Protein AF-A0A5D0USN9-F1 (afdb_monomer_lite)

pLDDT: mean 84.55, std 14.93, range [41.94, 97.5]

Sequence (74 aa):
MDSANGEWTPGDVAAMIGNPFYAVNIDPDLAVAHNPIISEEEWVAANARLIDDLGPEPYLRNLLAVLKGTYPRG

Secondary structure (DSSP, 8-state):
-----PPPPHHHHHHHHT-GGGTS---TTTS-----SS-HHHHHHHHHHHHHHH-HHHHHHHHHHHHTT-----

Structure (mmCIF, N/CA/C/O backbone):
data_AF-A0A5D0USN9-F1
#
_entry.id   AF-A0A5D0USN9-F1
#
loop_
_atom_site.group_PDB
_atom_site.id
_atom_site.type_symbol
_atom_site.label_atom_id
_atom_site.label_alt_id
_atom_site.label_comp_id
_atom_site.label_asym_id
_atom_site.label_entity_id
_atom_site.label_seq_id
_atom_site.pdbx_PDB_ins_code
_atom_site.Cartn_x
_atom_site.Cartn_y
_atom_site.Cartn_z
_atom_site.occupancy
_atom_site.B_iso_or_equiv
_atom_site.auth_seq_id
_atom_site.auth_comp_id
_atom_site.auth_asym_id
_atom_site.auth_atom_id
_atom_site.pdbx_PDB_model_num
ATOM 1 N N . MET A 1 1 ? -5.045 8.704 -33.304 1.00 42.84 1 MET A N 1
ATOM 2 C CA . MET A 1 1 ? -5.672 8.961 -31.993 1.00 42.84 1 MET A CA 1
ATOM 3 C C . MET A 1 1 ? -6.550 7.759 -31.723 1.00 42.84 1 MET A C 1
ATOM 5 O O . MET A 1 1 ? -7.706 7.778 -32.114 1.00 42.84 1 MET A O 1
ATOM 9 N N . ASP A 1 2 ? -5.964 6.701 -31.168 1.00 41.94 2 ASP A N 1
ATOM 10 C CA . ASP A 1 2 ? -6.703 5.506 -30.764 1.00 41.94 2 ASP A CA 1
ATOM 11 C C . ASP A 1 2 ? -6.942 5.604 -29.264 1.00 41.94 2 ASP A C 1
ATOM 13 O O . ASP A 1 2 ? -6.013 5.809 -28.479 1.00 41.94 2 ASP A O 1
ATOM 17 N N . SER A 1 3 ? -8.212 5.572 -28.886 1.00 46.34 3 SER A N 1
ATOM 18 C CA . SER A 1 3 ? -8.666 5.688 -27.511 1.00 46.34 3 SER A CA 1
ATOM 19 C C . SER A 1 3 ? -8.088 4.545 -26.678 1.00 46.34 3 SER A C 1
ATOM 21 O O . SER A 1 3 ? -8.398 3.380 -26.912 1.00 46.34 3 SER A O 1
ATOM 23 N N . ALA A 1 4 ? -7.269 4.888 -25.686 1.00 52.50 4 ALA A N 1
ATOM 24 C CA . ALA A 1 4 ? -6.776 3.997 -24.642 1.00 52.50 4 ALA A CA 1
ATOM 25 C C . ALA A 1 4 ? -7.904 3.583 -23.673 1.00 52.50 4 ALA A C 1
ATOM 27 O O . ALA A 1 4 ? -7.807 3.787 -22.468 1.00 52.50 4 ALA A O 1
ATOM 28 N N . ASN A 1 5 ? -8.990 3.015 -24.195 1.00 55.06 5 ASN A N 1
ATOM 29 C CA . ASN A 1 5 ? -10.062 2.429 -23.398 1.00 55.06 5 ASN A CA 1
ATOM 30 C C . ASN A 1 5 ? -9.767 0.934 -23.232 1.00 55.06 5 ASN A C 1
ATOM 32 O O . ASN A 1 5 ? -10.452 0.089 -23.801 1.00 55.06 5 ASN A O 1
ATOM 36 N N . GLY A 1 6 ? -8.687 0.614 -22.514 1.00 57.91 6 GLY A N 1
ATOM 37 C CA . GLY A 1 6 ? -8.484 -0.740 -22.004 1.00 57.91 6 GLY A CA 1
ATOM 38 C C . GLY A 1 6 ? -9.515 -0.996 -20.910 1.00 57.91 6 GLY A C 1
ATOM 39 O O . GLY A 1 6 ? -9.638 -0.182 -19.995 1.00 57.91 6 GLY A O 1
ATOM 40 N N . GLU A 1 7 ? -10.294 -2.068 -21.034 1.00 67.94 7 GLU A N 1
ATOM 41 C CA . GLU A 1 7 ? -11.241 -2.480 -19.997 1.00 67.94 7 GLU A CA 1
ATOM 42 C C . GLU A 1 7 ? -10.506 -2.628 -18.660 1.00 67.94 7 GLU A C 1
ATOM 44 O O . GLU A 1 7 ? -9.471 -3.287 -18.579 1.00 67.94 7 GLU A O 1
ATOM 49 N N . TRP A 1 8 ? -11.027 -1.980 -17.619 1.00 60.72 8 TRP A N 1
ATOM 50 C CA . TRP A 1 8 ? -10.513 -2.131 -16.263 1.00 60.72 8 TRP A CA 1
ATOM 51 C C . TRP A 1 8 ? -10.693 -3.576 -15.805 1.00 60.72 8 TRP A C 1
ATOM 53 O O . TRP A 1 8 ? -11.816 -4.082 -15.768 1.00 60.72 8 TRP A O 1
ATOM 63 N N . THR A 1 9 ? -9.604 -4.227 -15.409 1.00 72.06 9 THR A N 1
ATOM 64 C CA . THR A 1 9 ? -9.664 -5.547 -14.781 1.00 72.06 9 THR A CA 1
ATOM 65 C C . THR A 1 9 ? -9.856 -5.411 -13.264 1.00 72.06 9 THR A C 1
ATOM 67 O O . THR A 1 9 ? -9.478 -4.396 -12.671 1.00 72.06 9 THR A O 1
ATOM 70 N N . PRO A 1 10 ? -10.385 -6.440 -12.575 1.00 71.81 10 PRO A N 1
ATOM 71 C CA . PRO A 1 10 ? -10.364 -6.481 -11.111 1.00 71.81 10 PRO A CA 1
ATOM 72 C C . PRO A 1 10 ? -8.948 -6.323 -10.528 1.00 71.81 10 PRO A C 1
ATOM 74 O O . PRO A 1 10 ? -8.782 -5.756 -9.448 1.00 71.81 10 PRO A O 1
ATOM 77 N N . GLY A 1 11 ? -7.925 -6.772 -11.268 1.00 71.25 11 GLY A N 1
ATOM 78 C CA . GLY A 1 11 ? -6.518 -6.577 -10.925 1.00 71.25 11 GLY A CA 1
ATOM 79 C C . GLY A 1 11 ? -6.102 -5.105 -10.929 1.00 71.25 11 GLY A C 1
ATOM 80 O O . GLY A 1 11 ? -5.425 -4.674 -9.999 1.00 71.25 11 GLY A O 1
ATOM 81 N N . ASP A 1 12 ? -6.575 -4.316 -11.897 1.00 69.06 12 ASP A N 1
ATOM 82 C CA . ASP A 1 12 ? -6.306 -2.873 -11.973 1.00 69.06 12 ASP A CA 1
ATOM 83 C C . ASP A 1 12 ? -6.940 -2.114 -10.796 1.00 69.06 12 ASP A C 1
ATOM 85 O O . ASP A 1 12 ? -6.318 -1.220 -10.216 1.00 69.06 12 ASP A O 1
ATOM 89 N N . VAL A 1 13 ? -8.148 -2.515 -10.378 1.00 73.56 13 VAL A N 1
ATOM 90 C CA . VAL A 1 13 ? -8.818 -1.951 -9.192 1.00 73.56 13 VAL A CA 1
ATOM 91 C C . VAL A 1 13 ? -8.036 -2.272 -7.920 1.00 73.56 13 VAL A C 1
ATOM 93 O O . VAL A 1 13 ? -7.732 -1.366 -7.143 1.00 73.56 13 VAL A O 1
ATOM 96 N N . ALA A 1 14 ? -7.676 -3.541 -7.709 1.00 74.88 14 ALA A N 1
ATOM 97 C CA . ALA A 1 14 ? -6.918 -3.964 -6.532 1.00 74.88 14 ALA A CA 1
ATOM 98 C C . ALA A 1 14 ? -5.535 -3.294 -6.471 1.00 74.88 14 ALA A C 1
ATOM 100 O O . ALA A 1 14 ? -5.088 -2.878 -5.405 1.00 74.88 14 ALA A O 1
ATOM 101 N N . ALA A 1 15 ? -4.884 -3.129 -7.624 1.00 74.88 15 ALA A N 1
ATOM 102 C CA . ALA A 1 15 ? -3.613 -2.430 -7.763 1.00 74.88 15 ALA A CA 1
ATOM 103 C C . ALA A 1 15 ? -3.722 -0.938 -7.396 1.00 74.88 15 ALA A C 1
ATOM 105 O O . ALA A 1 15 ? -2.848 -0.401 -6.715 1.00 74.88 15 ALA A O 1
ATOM 106 N N . MET A 1 16 ? -4.804 -0.263 -7.796 1.00 79.75 16 MET A N 1
ATOM 107 C CA . MET A 1 16 ? -5.034 1.131 -7.414 1.00 79.75 16 MET A CA 1
ATOM 108 C C . MET A 1 16 ? -5.296 1.275 -5.909 1.00 79.75 16 MET A C 1
ATOM 110 O O . MET A 1 16 ? -4.721 2.161 -5.278 1.00 79.75 16 MET A O 1
ATOM 114 N N . ILE A 1 17 ? -6.113 0.391 -5.326 1.00 85.00 17 ILE A N 1
ATOM 115 C CA . ILE A 1 17 ? -6.419 0.390 -3.884 1.00 85.00 17 ILE A CA 1
ATOM 116 C C . ILE A 1 17 ? -5.160 0.097 -3.054 1.00 85.00 17 ILE A C 1
ATOM 118 O O . ILE A 1 17 ? -4.939 0.723 -2.019 1.00 85.00 17 ILE A O 1
ATOM 122 N N . GLY A 1 18 ? -4.307 -0.812 -3.526 1.00 88.88 18 GLY A N 1
ATOM 123 C CA . GLY A 1 18 ? -3.073 -1.194 -2.848 1.00 88.88 18 GLY A CA 1
ATOM 124 C C . GLY A 1 18 ? -1.942 -0.175 -2.923 1.00 88.88 18 GLY A C 1
ATOM 125 O O . GLY A 1 18 ? -0.911 -0.388 -2.301 1.00 88.88 18 GLY A O 1
ATOM 126 N N . ASN A 1 19 ? -2.070 0.932 -3.656 1.00 92.88 19 ASN A N 1
ATOM 127 C CA . ASN A 1 19 ? -0.973 1.891 -3.772 1.00 92.88 19 ASN A CA 1
ATOM 128 C C . ASN A 1 19 ? -0.883 2.805 -2.527 1.00 92.88 19 ASN A C 1
ATOM 130 O O . ASN A 1 19 ? -1.798 3.605 -2.316 1.00 92.88 19 ASN A O 1
ATOM 134 N N . PRO A 1 20 ? 0.207 2.769 -1.732 1.00 93.94 20 PRO A N 1
ATOM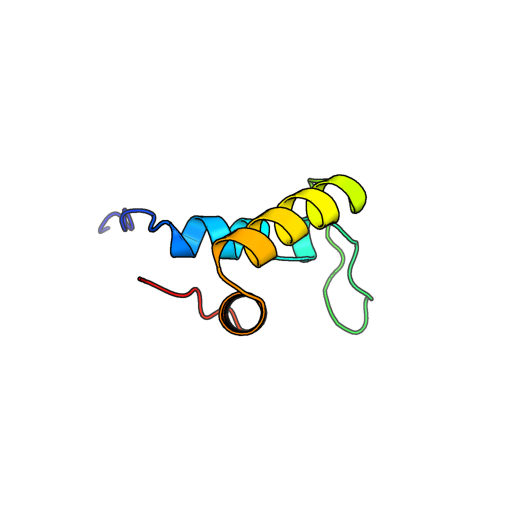 135 C CA . PRO A 1 20 ? 0.345 3.622 -0.547 1.00 93.94 20 PRO A CA 1
ATOM 136 C C . PRO A 1 20 ? 0.479 5.117 -0.879 1.00 93.94 20 PRO A C 1
ATOM 138 O O . PRO A 1 20 ? 0.225 5.950 -0.014 1.00 93.94 20 PRO A O 1
ATOM 141 N N . PHE A 1 21 ? 0.802 5.475 -2.130 1.00 93.19 21 PHE A N 1
ATOM 142 C CA . PHE A 1 21 ? 0.862 6.867 -2.602 1.00 93.19 21 PHE A CA 1
ATOM 143 C C . PHE A 1 21 ? -0.437 7.647 -2.346 1.00 93.19 21 PHE A C 1
ATOM 145 O O . PHE A 1 21 ? -0.426 8.864 -2.195 1.00 93.19 21 PHE A O 1
ATOM 152 N N . TYR A 1 22 ? -1.582 6.963 -2.300 1.00 92.31 22 TYR A N 1
ATOM 153 C CA . TYR A 1 22 ? -2.864 7.619 -2.054 1.00 92.31 22 TYR A CA 1
ATOM 154 C C . TYR A 1 22 ? -3.171 7.844 -0.570 1.00 92.31 22 TYR A C 1
ATOM 156 O O . TYR A 1 22 ? -4.111 8.584 -0.282 1.00 92.31 22 TYR A O 1
ATOM 164 N N . ALA A 1 23 ? -2.404 7.241 0.343 1.00 95.69 23 ALA A N 1
ATOM 165 C CA . ALA A 1 23 ? -2.736 7.140 1.765 1.00 95.69 23 ALA A CA 1
ATOM 166 C C . ALA A 1 23 ? -1.764 7.870 2.698 1.00 95.69 23 ALA A C 1
ATOM 168 O O . ALA A 1 23 ? -2.170 8.370 3.744 1.00 95.69 23 ALA A O 1
ATOM 169 N N . VAL A 1 24 ? -0.486 7.946 2.326 1.00 94.56 24 VAL A N 1
ATOM 170 C CA . VAL A 1 24 ? 0.564 8.574 3.138 1.00 94.56 24 VAL A CA 1
ATOM 171 C C . VAL A 1 24 ? 1.396 9.512 2.283 1.00 94.56 24 VAL A C 1
ATOM 173 O O . VAL A 1 24 ? 1.541 9.286 1.088 1.00 94.56 24 VAL A O 1
ATOM 176 N N . ASN A 1 25 ? 1.981 10.543 2.892 1.00 94.12 25 ASN A N 1
ATOM 177 C CA . ASN A 1 25 ? 3.036 11.301 2.228 1.00 94.12 25 ASN A CA 1
ATOM 178 C C . ASN A 1 25 ? 4.337 10.504 2.363 1.00 94.12 25 ASN A C 1
ATOM 180 O O . ASN A 1 25 ? 4.946 10.481 3.433 1.00 94.12 25 ASN A O 1
ATOM 184 N N . ILE A 1 26 ? 4.693 9.778 1.305 1.00 94.12 26 ILE A N 1
ATOM 185 C CA . ILE A 1 26 ? 5.903 8.949 1.268 1.00 94.12 26 ILE A CA 1
ATOM 186 C C . ILE A 1 26 ? 7.134 9.826 1.533 1.00 94.12 26 ILE A C 1
ATOM 188 O O . ILE A 1 26 ? 7.197 10.969 1.079 1.00 94.12 26 ILE A O 1
ATOM 192 N N . ASP A 1 27 ? 8.099 9.267 2.266 1.00 95.56 27 ASP A N 1
ATOM 193 C CA . ASP A 1 27 ? 9.350 9.940 2.608 1.00 95.56 27 ASP A CA 1
ATOM 194 C C . ASP A 1 27 ? 9.990 10.625 1.375 1.00 95.56 27 ASP A C 1
ATOM 196 O O . ASP A 1 27 ? 10.041 10.009 0.301 1.00 95.56 27 ASP A O 1
ATOM 200 N N . PRO A 1 28 ? 10.473 11.879 1.496 1.00 94.62 28 PRO A N 1
ATOM 201 C CA . PRO A 1 28 ? 11.064 12.624 0.384 1.00 94.62 28 PRO A CA 1
ATOM 202 C C . PRO A 1 28 ? 12.245 11.940 -0.318 1.00 94.62 28 PRO A C 1
ATOM 204 O O . PRO A 1 28 ? 12.484 12.225 -1.492 1.00 94.62 28 PRO A O 1
ATOM 207 N N . ASP A 1 29 ? 12.969 11.038 0.355 1.00 96.50 29 ASP A N 1
ATOM 208 C CA . ASP A 1 29 ? 14.054 10.262 -0.263 1.00 96.50 29 ASP A CA 1
ATOM 209 C C . ASP A 1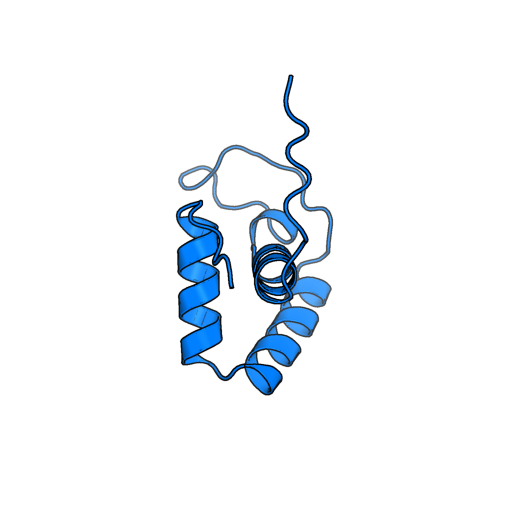 29 ? 13.526 9.179 -1.226 1.00 96.50 29 ASP A C 1
ATOM 211 O O . ASP A 1 29 ? 14.271 8.650 -2.056 1.00 96.50 29 ASP A O 1
ATOM 215 N N . LEU A 1 30 ? 12.236 8.843 -1.132 1.00 91.62 30 LEU A N 1
ATOM 216 C CA . LEU A 1 30 ? 11.579 7.781 -1.896 1.00 91.62 30 LEU A CA 1
ATOM 217 C C . LEU A 1 30 ? 10.581 8.313 -2.933 1.00 91.62 30 LEU A C 1
ATOM 219 O O . LEU A 1 30 ? 10.348 7.645 -3.943 1.00 91.62 30 LEU A O 1
ATOM 223 N N . ALA A 1 31 ? 9.982 9.485 -2.710 1.00 92.56 31 ALA A N 1
ATOM 224 C CA . ALA A 1 31 ? 9.017 10.071 -3.634 1.00 92.56 31 ALA A CA 1
ATOM 225 C C . ALA A 1 31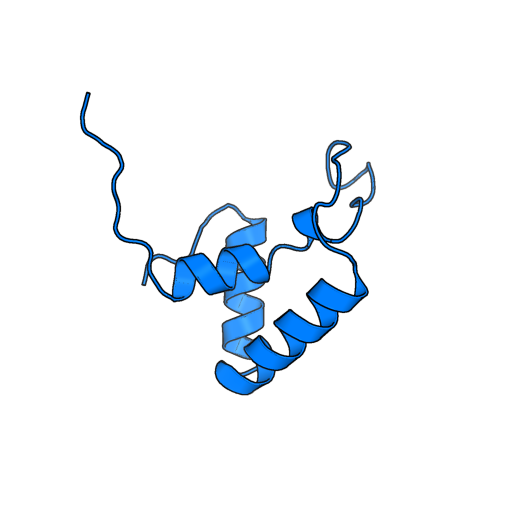 ? 9.003 11.604 -3.599 1.00 92.56 31 ALA A C 1
ATOM 227 O O . ALA A 1 31 ? 9.297 12.240 -2.591 1.00 92.56 31 ALA A O 1
ATOM 228 N N . VAL A 1 32 ? 8.571 12.211 -4.708 1.00 92.19 32 VAL A N 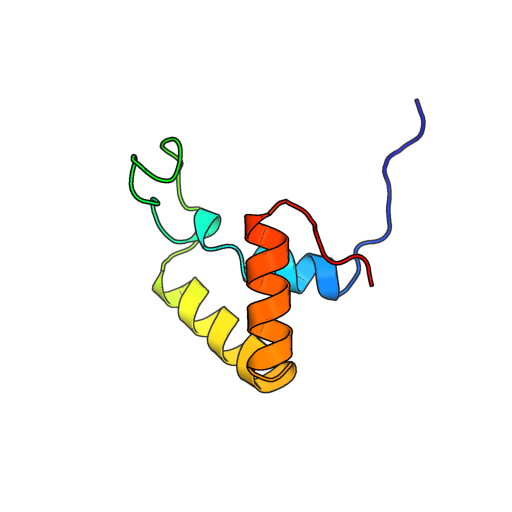1
ATOM 229 C CA . VAL A 1 32 ? 8.227 13.639 -4.722 1.00 92.19 32 VAL A CA 1
ATOM 230 C C . VAL A 1 32 ? 7.003 13.899 -3.842 1.00 92.19 32 VAL A C 1
ATOM 232 O O . VAL A 1 32 ? 6.104 13.059 -3.755 1.00 92.19 32 VAL A O 1
ATOM 235 N N . ALA A 1 33 ? 6.945 15.083 -3.227 1.00 91.00 33 ALA A N 1
ATOM 236 C CA . ALA A 1 33 ? 5.806 15.492 -2.411 1.00 91.00 33 ALA A CA 1
ATOM 237 C C . ALA A 1 33 ? 4.489 15.382 -3.196 1.00 91.00 33 ALA A C 1
ATOM 239 O O . ALA A 1 33 ? 4.377 15.843 -4.335 1.00 91.00 33 ALA A O 1
ATOM 240 N N . HIS A 1 34 ? 3.491 14.780 -2.562 1.00 91.12 34 HIS A N 1
ATOM 241 C CA . HIS A 1 34 ? 2.166 14.544 -3.123 1.00 91.12 34 HIS A CA 1
ATOM 242 C C . HIS A 1 34 ? 1.109 14.706 -2.037 1.00 91.12 34 HIS A C 1
ATOM 244 O O . HIS A 1 34 ? 1.416 14.732 -0.845 1.00 91.12 34 HIS A O 1
ATOM 250 N N . ASN A 1 35 ? -0.144 14.858 -2.464 1.00 90.44 35 ASN A N 1
ATOM 251 C CA . ASN A 1 35 ? -1.268 14.983 -1.552 1.00 90.44 35 ASN A CA 1
ATOM 252 C C . ASN A 1 35 ? -2.031 13.652 -1.501 1.00 90.44 35 ASN A C 1
ATOM 254 O O . ASN A 1 35 ? -2.619 13.278 -2.522 1.00 90.44 35 ASN A O 1
ATOM 258 N N . PRO A 1 36 ? -2.037 12.948 -0.355 1.00 93.19 36 PRO A N 1
ATOM 259 C CA . PRO A 1 36 ? -2.893 11.787 -0.153 1.00 93.19 36 PRO A CA 1
ATOM 260 C C . PRO A 1 36 ? -4.366 12.147 -0.381 1.00 93.19 36 PRO A C 1
ATOM 262 O O . PRO A 1 36 ? -4.799 13.265 -0.093 1.00 93.19 36 PRO A O 1
ATOM 265 N N . ILE A 1 37 ? -5.131 11.200 -0.921 1.00 93.31 37 ILE A N 1
ATOM 266 C CA . ILE A 1 37 ? -6.556 11.377 -1.250 1.00 93.31 37 ILE A CA 1
ATOM 267 C C . ILE A 1 37 ? -7.473 10.479 -0.416 1.00 93.31 37 ILE A C 1
ATOM 269 O O . ILE A 1 37 ? -8.687 10.665 -0.454 1.00 93.31 37 ILE A O 1
ATOM 273 N N . ILE A 1 38 ? -6.903 9.536 0.338 1.00 94.25 38 ILE A N 1
ATOM 274 C CA . ILE A 1 38 ? -7.592 8.735 1.354 1.00 94.25 38 ILE A CA 1
ATOM 275 C C . ILE A 1 38 ? -6.775 8.740 2.648 1.00 94.25 38 ILE A C 1
ATOM 277 O O . ILE A 1 38 ? -5.574 9.012 2.618 1.00 94.25 38 ILE A O 1
ATOM 281 N N . SER A 1 39 ? -7.407 8.464 3.788 1.00 95.56 39 SER A N 1
ATOM 282 C CA . SER A 1 39 ? -6.672 8.353 5.052 1.00 95.56 39 SER A CA 1
ATOM 283 C C . SER A 1 39 ? -5.876 7.046 5.143 1.00 95.56 39 SER A C 1
ATOM 285 O O . SER A 1 39 ? -6.230 6.036 4.530 1.00 95.56 39 SER A O 1
ATOM 287 N N . GLU A 1 40 ? -4.818 7.054 5.958 1.00 96.06 40 GLU A N 1
ATOM 288 C CA . GLU A 1 40 ? -4.031 5.856 6.272 1.00 96.06 40 GLU A CA 1
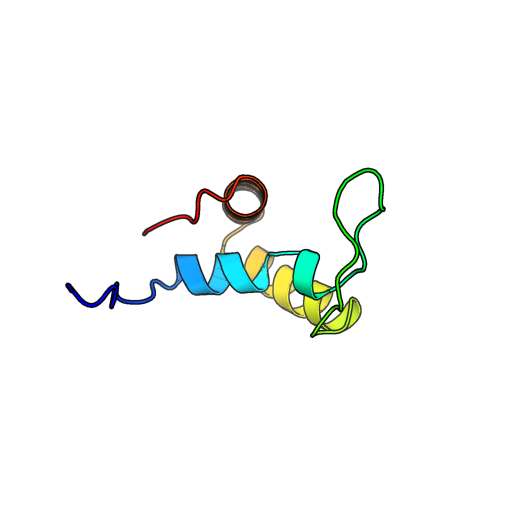ATOM 289 C C . GLU A 1 40 ? -4.915 4.724 6.825 1.00 96.06 40 GLU A C 1
ATOM 291 O O . GLU A 1 40 ? -4.822 3.589 6.368 1.00 96.06 40 GLU A O 1
ATOM 296 N N . GLU A 1 41 ? -5.850 5.040 7.724 1.00 97.50 41 GLU A N 1
ATOM 297 C CA . GLU A 1 41 ? -6.777 4.068 8.322 1.00 97.50 41 GLU A CA 1
ATOM 298 C C . GLU A 1 41 ? -7.725 3.433 7.290 1.00 97.50 41 GL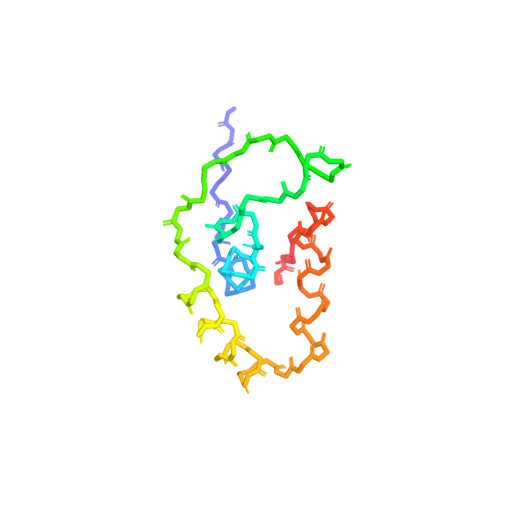U A C 1
ATOM 300 O O . GLU A 1 41 ? -7.934 2.217 7.285 1.00 97.50 41 GLU A O 1
ATOM 305 N N . GLU A 1 42 ? -8.285 4.231 6.374 1.00 95.94 42 GLU A N 1
ATOM 306 C CA . GLU A 1 42 ? -9.132 3.717 5.288 1.00 95.94 42 GLU A CA 1
ATOM 307 C C . GLU A 1 42 ? -8.341 2.808 4.347 1.00 95.94 42 GLU A C 1
ATOM 309 O O . GLU A 1 42 ? -8.841 1.758 3.930 1.00 95.94 42 GLU A O 1
ATOM 314 N N . TRP A 1 43 ? -7.094 3.179 4.047 1.00 96.56 43 TRP A N 1
ATOM 315 C CA . TRP A 1 43 ? -6.198 2.363 3.238 1.00 96.56 43 TRP A CA 1
ATOM 316 C C . TRP A 1 43 ? -5.869 1.039 3.934 1.00 96.56 43 TRP A C 1
ATOM 318 O O . TRP A 1 43 ? -5.973 -0.016 3.307 1.00 96.56 43 TRP A O 1
ATOM 328 N N . VAL A 1 44 ? -5.542 1.054 5.230 1.00 97.44 44 VAL A N 1
ATOM 329 C CA . VAL A 1 44 ? -5.271 -0.167 6.010 1.00 97.44 44 VAL A CA 1
ATOM 330 C C . VAL A 1 44 ? -6.493 -1.084 6.020 1.00 97.44 44 VAL A C 1
ATOM 332 O O . VAL A 1 44 ? -6.369 -2.275 5.729 1.00 97.44 44 VAL A O 1
ATOM 335 N N . ALA A 1 45 ? -7.687 -0.543 6.279 1.00 97.00 45 ALA A N 1
ATOM 336 C CA . ALA A 1 45 ? -8.921 -1.324 6.303 1.00 97.00 45 ALA A CA 1
ATOM 337 C C . ALA A 1 45 ? -9.258 -1.948 4.936 1.00 97.00 45 ALA A C 1
ATOM 339 O O . ALA A 1 45 ? -9.711 -3.094 4.872 1.00 97.00 45 ALA A O 1
ATOM 340 N N . ALA A 1 46 ? -9.039 -1.219 3.837 1.00 94.81 46 ALA A N 1
ATOM 341 C CA . ALA A 1 46 ? -9.255 -1.735 2.488 1.00 94.81 46 ALA A CA 1
ATOM 342 C C . ALA A 1 46 ? -8.256 -2.847 2.133 1.00 94.81 46 ALA A C 1
ATOM 344 O O . ALA A 1 46 ? -8.645 -3.884 1.596 1.00 94.81 46 ALA A O 1
ATOM 345 N N . ASN A 1 47 ? -6.981 -2.663 2.477 1.00 95.56 47 ASN A N 1
ATOM 346 C CA . ASN A 1 47 ? -5.934 -3.629 2.161 1.00 95.56 47 ASN A CA 1
ATOM 347 C C . ASN A 1 47 ? -6.000 -4.890 3.025 1.00 95.56 47 ASN A C 1
ATOM 349 O O . ASN A 1 47 ? -5.731 -5.974 2.515 1.00 95.56 47 ASN A O 1
ATOM 353 N N . ALA A 1 48 ? -6.450 -4.791 4.279 1.00 97.19 48 ALA A N 1
ATOM 354 C CA . ALA A 1 48 ? -6.765 -5.966 5.091 1.00 97.19 48 ALA A CA 1
ATOM 355 C C . ALA A 1 48 ? -7.813 -6.861 4.404 1.00 97.19 48 ALA A C 1
ATOM 357 O O . ALA A 1 48 ? -7.598 -8.062 4.269 1.00 97.19 48 ALA A O 1
ATOM 358 N N . ARG A 1 49 ? -8.890 -6.268 3.867 1.00 95.38 49 ARG A N 1
ATOM 359 C CA . ARG A 1 49 ? -9.915 -7.012 3.110 1.00 95.38 49 ARG A CA 1
ATOM 360 C C . ARG A 1 49 ? -9.357 -7.631 1.827 1.00 95.38 49 ARG A C 1
ATOM 362 O O . ARG A 1 49 ? -9.643 -8.784 1.537 1.00 95.38 49 ARG A O 1
ATOM 369 N N . LEU A 1 50 ? -8.518 -6.904 1.083 1.00 92.81 50 LEU A N 1
ATOM 370 C CA . LEU A 1 50 ? -7.868 -7.453 -0.115 1.00 92.81 50 LEU A CA 1
ATOM 371 C C . LEU A 1 50 ? -6.934 -8.626 0.204 1.00 92.81 50 LEU A C 1
ATOM 373 O O . LEU A 1 50 ? -6.845 -9.562 -0.588 1.00 92.81 50 LEU A O 1
ATOM 377 N N . ILE A 1 51 ? -6.235 -8.586 1.340 1.00 95.12 51 ILE A N 1
ATOM 378 C CA . ILE A 1 51 ? -5.402 -9.699 1.807 1.00 95.12 51 ILE A CA 1
ATOM 379 C C . ILE A 1 51 ? -6.271 -10.912 2.152 1.00 95.12 51 ILE A C 1
ATOM 381 O O . ILE A 1 51 ? -5.893 -12.025 1.786 1.00 95.12 51 ILE A O 1
ATOM 385 N N . ASP A 1 52 ? -7.421 -10.711 2.802 1.00 96.06 52 ASP A N 1
ATOM 386 C CA . ASP A 1 52 ? -8.368 -11.791 3.112 1.00 96.06 52 ASP A CA 1
ATOM 387 C C . ASP A 1 52 ? -8.930 -12.442 1.833 1.00 96.06 52 ASP A C 1
ATOM 389 O O . ASP A 1 52 ? -9.044 -13.667 1.765 1.00 96.06 52 ASP A O 1
ATOM 393 N N . ASP A 1 53 ? -9.217 -11.643 0.800 1.00 90.94 53 ASP A N 1
ATOM 394 C CA . ASP A 1 53 ? -9.799 -12.113 -0.464 1.00 90.94 53 ASP A CA 1
ATOM 395 C C . ASP A 1 53 ? -8.775 -12.796 -1.394 1.00 90.94 53 ASP A C 1
ATOM 397 O O . ASP A 1 53 ? -9.075 -13.811 -2.026 1.00 90.94 53 ASP A O 1
ATOM 401 N N . LEU A 1 54 ? -7.564 -12.236 -1.518 1.00 88.44 54 LEU A N 1
ATOM 402 C CA . LEU A 1 54 ? -6.537 -12.690 -2.471 1.00 88.44 54 LEU A CA 1
ATOM 403 C C . LEU A 1 54 ? -5.520 -13.657 -1.857 1.00 88.44 54 LEU A C 1
ATOM 405 O O . LEU A 1 54 ? -4.861 -14.414 -2.574 1.00 88.44 54 LEU A O 1
ATOM 409 N N . GLY A 1 55 ? -5.342 -13.592 -0.541 1.00 92.50 55 GLY A N 1
ATOM 410 C CA . GLY A 1 55 ? -4.202 -14.158 0.161 1.00 92.50 55 GLY A CA 1
ATOM 411 C C . GLY A 1 55 ? -2.971 -13.233 0.163 1.00 92.50 55 GLY A C 1
ATOM 412 O O . GLY A 1 55 ? -2.804 -12.366 -0.703 1.00 92.50 55 GLY A O 1
ATOM 413 N N . PRO A 1 56 ? -2.051 -13.433 1.125 1.00 95.25 56 PRO A N 1
ATOM 414 C CA . PRO A 1 56 ? -0.949 -12.505 1.378 1.00 95.25 56 PRO A CA 1
ATOM 415 C C . PRO A 1 56 ? 0.097 -12.466 0.257 1.00 95.25 56 PRO A C 1
ATOM 417 O O . PRO A 1 56 ? 0.591 -11.392 -0.081 1.00 95.25 56 PRO A O 1
ATOM 420 N N . GLU A 1 57 ? 0.452 -13.608 -0.343 1.00 95.31 57 GLU A N 1
ATOM 421 C CA . GLU A 1 57 ? 1.466 -13.629 -1.406 1.00 95.31 57 GLU A CA 1
ATOM 422 C C . GLU A 1 57 ? 0.979 -12.935 -2.693 1.00 95.31 57 GLU A C 1
ATOM 424 O O . GLU A 1 57 ? 1.685 -12.035 -3.161 1.00 95.31 57 GLU A O 1
ATOM 429 N N . PRO A 1 58 ? -0.206 -13.256 -3.255 1.00 90.50 58 PRO A N 1
ATOM 430 C CA . PRO A 1 58 ? -0.732 -12.540 -4.418 1.00 90.50 58 PRO A CA 1
ATOM 431 C C . PRO A 1 58 ? -0.873 -11.034 -4.176 1.00 90.50 58 PRO A C 1
ATOM 433 O O . PRO A 1 58 ? -0.476 -10.235 -5.026 1.00 90.50 58 PRO A O 1
ATOM 436 N N . TYR A 1 59 ? -1.346 -10.640 -2.991 1.00 92.12 59 TYR A N 1
ATOM 437 C CA . TYR A 1 59 ? -1.433 -9.237 -2.594 1.00 92.12 59 TYR A CA 1
ATOM 438 C C . TYR A 1 59 ? -0.066 -8.531 -2.637 1.00 92.12 59 TYR A C 1
ATOM 440 O O . TYR A 1 59 ? 0.084 -7.503 -3.300 1.00 92.12 59 TYR A O 1
ATOM 448 N N . LEU A 1 60 ? 0.963 -9.102 -1.998 1.00 93.38 60 LEU A N 1
ATOM 449 C CA . LEU A 1 60 ? 2.305 -8.508 -1.976 1.00 93.38 60 LEU A CA 1
ATOM 450 C C . LEU A 1 60 ? 2.928 -8.430 -3.376 1.00 93.38 60 LEU A C 1
ATOM 452 O O . LEU A 1 60 ? 3.617 -7.460 -3.694 1.00 93.38 60 LEU A O 1
ATOM 456 N N . ARG A 1 61 ? 2.678 -9.421 -4.241 1.00 91.94 61 ARG A N 1
ATOM 457 C CA . ARG A 1 61 ? 3.130 -9.382 -5.641 1.00 91.94 61 ARG A CA 1
ATOM 458 C C . ARG A 1 61 ? 2.477 -8.233 -6.406 1.00 91.94 61 ARG A C 1
ATOM 460 O O . ARG A 1 61 ? 3.192 -7.521 -7.110 1.00 91.94 61 ARG A O 1
ATOM 467 N N . ASN A 1 62 ? 1.176 -8.016 -6.220 1.00 89.12 62 ASN A N 1
ATOM 468 C CA . ASN A 1 62 ? 0.449 -6.903 -6.833 1.00 89.12 62 ASN A CA 1
ATOM 469 C C . ASN A 1 62 ? 0.956 -5.549 -6.328 1.00 89.12 62 ASN A C 1
ATOM 471 O O . ASN A 1 62 ? 1.245 -4.671 -7.139 1.00 89.12 62 ASN A O 1
ATOM 475 N N . LEU A 1 63 ? 1.162 -5.404 -5.015 1.00 91.69 63 LEU A N 1
ATOM 476 C CA . LEU A 1 63 ? 1.749 -4.201 -4.421 1.00 91.69 63 LEU A CA 1
ATOM 477 C C . LEU A 1 63 ? 3.122 -3.880 -5.032 1.00 91.69 63 LEU A C 1
ATOM 479 O O . LEU A 1 63 ? 3.381 -2.753 -5.445 1.00 91.69 63 LEU A O 1
ATOM 483 N N . LEU A 1 64 ? 4.004 -4.874 -5.156 1.00 92.62 64 LEU A N 1
ATOM 484 C CA . LEU A 1 64 ? 5.308 -4.672 -5.793 1.00 92.62 64 LEU A CA 1
ATOM 485 C C . LEU A 1 64 ? 5.187 -4.288 -7.271 1.00 92.62 64 LEU A C 1
ATOM 487 O O . LEU A 1 64 ? 6.013 -3.525 -7.769 1.00 92.62 64 LEU A O 1
ATOM 491 N N . ALA A 1 65 ? 4.197 -4.824 -7.980 1.00 89.12 65 ALA A N 1
ATOM 492 C CA . ALA A 1 65 ? 3.945 -4.501 -9.378 1.00 89.12 65 ALA A CA 1
ATOM 493 C C . ALA A 1 65 ? 3.501 -3.032 -9.535 1.00 89.12 65 ALA A C 1
ATOM 495 O O . ALA A 1 65 ? 4.028 -2.315 -10.386 1.00 89.12 65 ALA A O 1
ATOM 496 N N . VAL A 1 66 ? 2.631 -2.555 -8.638 1.00 88.56 66 VAL A N 1
ATOM 497 C CA . VAL A 1 66 ? 2.204 -1.149 -8.532 1.00 88.56 66 VAL A CA 1
ATOM 498 C C . VAL A 1 66 ? 3.388 -0.219 -8.290 1.00 88.56 66 VAL A C 1
ATOM 500 O O . VAL A 1 66 ? 3.574 0.738 -9.038 1.00 88.56 66 VAL A O 1
ATOM 503 N N . LEU A 1 67 ? 4.235 -0.525 -7.303 1.00 89.12 67 LEU A N 1
ATOM 504 C CA . LEU A 1 67 ? 5.405 0.298 -6.969 1.00 89.12 67 LEU A CA 1
ATOM 505 C C . LEU A 1 67 ? 6.451 0.346 -8.096 1.00 89.12 67 LEU A C 1
ATOM 507 O O . LEU A 1 67 ? 7.233 1.288 -8.179 1.00 89.12 67 LEU A O 1
ATOM 511 N N . LYS A 1 68 ? 6.458 -0.652 -8.988 1.00 90.06 68 LYS A N 1
ATOM 512 C CA . LYS A 1 68 ? 7.301 -0.685 -10.195 1.00 90.06 68 LYS A CA 1
ATOM 513 C C . LYS A 1 68 ? 6.675 0.028 -11.399 1.00 90.06 68 LYS A C 1
ATOM 515 O O . LYS A 1 68 ? 7.319 0.111 -12.441 1.00 90.06 68 LYS A O 1
ATOM 520 N N . GLY A 1 69 ? 5.423 0.482 -11.298 1.00 84.88 69 GLY A N 1
ATOM 521 C CA . GLY A 1 69 ? 4.644 0.990 -12.431 1.00 84.88 69 GLY A CA 1
ATOM 522 C C . GLY A 1 69 ? 4.225 -0.094 -13.434 1.00 84.88 69 GLY A C 1
ATOM 523 O O . GLY A 1 69 ? 3.775 0.216 -14.536 1.00 84.88 69 GLY A O 1
ATOM 524 N N . THR A 1 70 ? 4.372 -1.372 -13.078 1.00 76.81 70 THR A N 1
ATOM 525 C CA . THR A 1 70 ? 3.971 -2.518 -13.898 1.00 76.81 70 THR A CA 1
ATOM 526 C C . THR A 1 70 ? 2.622 -3.018 -13.402 1.00 76.81 70 THR A C 1
ATOM 528 O O . THR A 1 70 ? 2.559 -3.996 -12.663 1.00 76.81 70 THR A O 1
ATOM 531 N N . TYR A 1 71 ? 1.545 -2.317 -13.748 1.00 68.69 71 TYR A N 1
ATOM 532 C CA . TYR A 1 71 ? 0.198 -2.709 -13.334 1.00 68.69 71 TYR A CA 1
ATOM 533 C C . TYR A 1 71 ? -0.111 -4.142 -13.802 1.00 68.69 71 TYR A C 1
ATOM 535 O O . TYR A 1 71 ? 0.118 -4.442 -14.982 1.00 68.69 71 TYR A O 1
ATOM 543 N N . PRO A 1 72 ? -0.580 -5.035 -12.906 1.00 60.09 72 PRO A N 1
ATOM 544 C CA . PRO A 1 72 ? -0.975 -6.376 -13.297 1.00 60.09 72 PRO A CA 1
ATOM 545 C C . PRO A 1 72 ? -2.185 -6.267 -14.223 1.00 60.09 72 PRO A C 1
ATOM 547 O O . PRO A 1 72 ? -3.291 -5.981 -13.776 1.00 60.09 72 PRO A O 1
ATOM 550 N N . ARG A 1 73 ? -1.965 -6.490 -15.519 1.00 56.75 73 ARG A N 1
ATOM 551 C CA . ARG A 1 73 ? -3.055 -6.741 -16.459 1.00 56.75 73 ARG A CA 1
ATOM 552 C C . ARG A 1 73 ? -3.447 -8.198 -16.269 1.00 56.75 73 ARG A C 1
ATOM 554 O O . ARG A 1 73 ? -2.576 -9.060 -16.399 1.00 56.75 73 ARG A O 1
ATOM 561 N N . GLY A 1 74 ? -4.696 -8.427 -15.861 1.00 52.62 74 GLY A N 1
ATOM 562 C CA . GLY A 1 74 ? -5.274 -9.770 -15.766 1.00 52.62 74 GLY A CA 1
ATOM 563 C C . GLY A 1 74 ? -5.092 -10.571 -17.049 1.00 52.62 74 GLY A C 1
ATOM 564 O O . GLY A 1 74 ? -5.087 -9.948 -18.136 1.00 52.62 74 GLY A O 1
#

Radius of gyration: 13.4 Å; chains: 1; bounding box: 25×30×40 Å

Foldseek 3Di:
DDDPPDPDDPQQVLLVLLECLQADQPDVVLDDGDDHPDHVVVSVVVLVVVCVVPNDPVSVVSSVCSSVVNRDDD